Protein AF-A0A3B0R974-F1 (afdb_monomer_lite)

Foldseek 3Di:
DDDDDPDPPPDPPPPPQQPAAKWWFDDDPPDWIWIWHADVPPGWIKIDTLEDHIFIFSAWDDDRQWIWTARPVPRFIWIWGGDNFWIKIWDPDDPVGHIDITIITGDDDDPVVCCVVVVRNHPDD

Radius of gyration: 18.6 Å; chains: 1; bounding box: 67×32×56 Å

Structure (mmCIF, N/CA/C/O backbone):
data_AF-A0A3B0R974-F1
#
_entry.id   AF-A0A3B0R974-F1
#
loop_
_atom_site.group_PDB
_atom_site.id
_atom_site.type_symbol
_atom_site.label_atom_id
_atom_site.label_alt_id
_atom_site.label_comp_id
_atom_site.label_asym_id
_atom_site.label_entity_id
_atom_site.label_seq_id
_atom_site.pdbx_PDB_ins_code
_atom_site.Cartn_x
_atom_site.Cartn_y
_atom_site.Cartn_z
_atom_si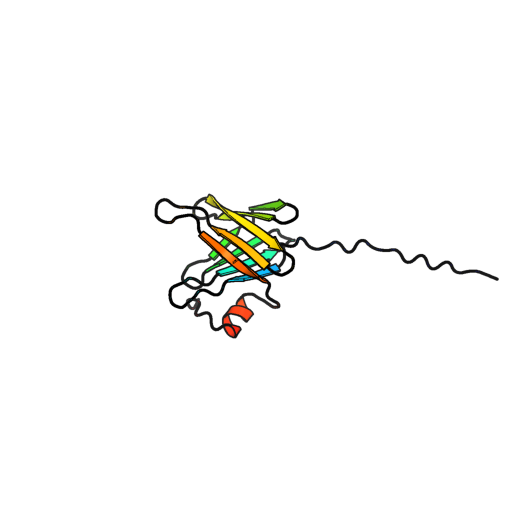te.occupancy
_atom_site.B_iso_or_equiv
_atom_site.auth_seq_id
_atom_site.auth_comp_id
_atom_site.auth_asym_id
_atom_site.auth_atom_id
_atom_site.pdbx_PDB_model_num
ATOM 1 N N . MET A 1 1 ? -48.524 7.570 38.420 1.00 41.00 1 MET A N 1
ATOM 2 C CA . MET A 1 1 ? -48.175 7.780 36.998 1.00 41.00 1 MET A CA 1
ATOM 3 C C . MET A 1 1 ? -46.661 7.872 36.930 1.00 41.00 1 MET A C 1
ATOM 5 O O . MET A 1 1 ? -46.119 8.790 37.524 1.00 41.00 1 MET A O 1
ATOM 9 N N . SER A 1 2 ? -45.984 6.877 36.352 1.00 46.00 2 SER A N 1
ATOM 10 C CA . SER A 1 2 ? -44.515 6.828 36.292 1.00 46.00 2 SER A CA 1
ATOM 11 C C . SER A 1 2 ? -44.089 7.073 34.849 1.00 46.00 2 SER A C 1
ATOM 13 O O . SER A 1 2 ? -44.517 6.342 33.958 1.00 46.00 2 SER A O 1
ATOM 15 N N . ILE A 1 3 ? -43.326 8.139 34.614 1.00 57.84 3 ILE A N 1
ATOM 16 C CA . ILE A 1 3 ? -42.768 8.476 33.303 1.00 57.84 3 ILE A CA 1
ATOM 17 C C . ILE A 1 3 ? -41.418 7.763 33.236 1.00 57.84 3 ILE A C 1
ATOM 19 O O . ILE A 1 3 ? -40.473 8.161 33.915 1.00 57.84 3 ILE A O 1
ATOM 23 N N . LEU A 1 4 ? -41.339 6.674 32.469 1.00 53.62 4 LEU A N 1
ATOM 24 C CA . LEU A 1 4 ? -40.059 6.060 32.127 1.00 53.62 4 LEU A CA 1
ATOM 25 C C . LEU A 1 4 ? -39.347 6.970 31.116 1.00 53.62 4 LEU A C 1
ATOM 27 O O . LEU A 1 4 ? -39.702 7.000 29.938 1.00 53.62 4 LEU A O 1
ATOM 31 N N . SER A 1 5 ? -38.340 7.708 31.578 1.00 57.06 5 SER A N 1
ATOM 32 C CA . SER A 1 5 ? -37.372 8.379 30.712 1.00 57.06 5 SER A CA 1
ATOM 33 C C . SER A 1 5 ? -36.457 7.333 30.072 1.00 57.06 5 SER A C 1
ATOM 35 O O . SER A 1 5 ? -35.576 6.783 30.730 1.00 57.06 5 SER A O 1
ATOM 37 N N . PHE A 1 6 ? -36.660 7.057 28.784 1.00 55.31 6 PHE A N 1
ATOM 38 C CA . PHE A 1 6 ? -35.710 6.304 27.966 1.00 55.31 6 PHE A CA 1
ATOM 39 C C . PHE A 1 6 ? -34.548 7.234 27.581 1.00 55.31 6 PHE A C 1
ATOM 41 O O . PHE A 1 6 ? -34.640 8.016 26.637 1.00 55.31 6 PHE A O 1
ATOM 48 N N . LEU A 1 7 ? -33.454 7.175 28.341 1.00 57.00 7 LEU A N 1
ATOM 49 C CA . LEU A 1 7 ? -32.159 7.716 27.931 1.00 57.00 7 LEU A CA 1
ATOM 50 C C . LEU A 1 7 ? -31.576 6.782 26.862 1.00 57.00 7 LEU A C 1
ATOM 52 O O . LEU A 1 7 ? -31.028 5.729 27.181 1.00 57.00 7 LEU A O 1
ATOM 56 N N . LEU A 1 8 ? -31.708 7.156 25.587 1.00 55.34 8 LEU A N 1
ATOM 57 C CA . LEU A 1 8 ? -30.882 6.594 24.520 1.00 55.34 8 LEU A CA 1
ATOM 58 C C . LEU A 1 8 ? -29.436 7.031 24.772 1.00 55.34 8 LEU A C 1
ATOM 60 O O . LEU A 1 8 ? -29.063 8.172 24.501 1.00 55.34 8 LEU A O 1
ATOM 64 N N . ALA A 1 9 ? -28.628 6.127 25.321 1.00 54.69 9 ALA A N 1
ATOM 65 C CA . ALA A 1 9 ? -27.186 6.286 25.340 1.00 54.69 9 ALA A CA 1
ATOM 66 C C . ALA A 1 9 ? -26.689 6.254 23.887 1.00 54.69 9 ALA A C 1
ATOM 68 O O . ALA A 1 9 ? -26.672 5.197 23.257 1.00 54.69 9 ALA A O 1
ATOM 69 N N . LEU A 1 10 ? -26.317 7.416 23.341 1.00 55.84 10 LEU A N 1
ATOM 70 C CA . LEU A 1 10 ? -25.483 7.477 22.147 1.00 55.84 10 LEU A CA 1
ATOM 71 C C . LEU A 1 10 ? -24.109 6.937 22.542 1.00 55.84 10 LEU A C 1
ATOM 73 O O . LEU A 1 10 ? -23.282 7.669 23.084 1.00 55.84 10 LEU A O 1
ATOM 77 N N . THR A 1 11 ? -23.871 5.649 22.316 1.00 58.00 11 THR A N 1
ATOM 78 C CA . THR A 1 11 ? -22.501 5.150 22.296 1.00 58.00 11 THR A CA 1
ATOM 79 C C . THR A 1 11 ? -21.801 5.825 21.115 1.00 58.00 11 THR A C 1
ATOM 81 O O . THR A 1 11 ? -22.350 5.817 20.007 1.00 58.00 11 THR A O 1
ATOM 84 N N . PRO A 1 12 ? -20.635 6.466 21.312 1.00 55.62 12 PRO A N 1
ATOM 85 C CA . PRO A 1 12 ? -19.854 6.942 20.185 1.00 55.62 12 PRO A CA 1
ATOM 86 C C . PRO A 1 12 ? -19.550 5.724 19.316 1.00 55.62 12 PRO A C 1
ATOM 88 O O . PRO A 1 12 ? -18.962 4.749 19.782 1.00 55.62 12 PRO A O 1
ATOM 91 N N . ILE A 1 13 ? -20.024 5.746 18.071 1.00 59.22 13 ILE A N 1
ATOM 92 C CA . ILE A 1 13 ? -19.580 4.787 17.066 1.00 59.22 13 ILE A CA 1
ATOM 93 C C . ILE A 1 13 ? -18.103 5.104 16.889 1.00 59.22 13 ILE A C 1
ATOM 95 O O . ILE A 1 13 ? -17.761 6.150 16.339 1.00 59.22 13 ILE A O 1
ATOM 99 N N . GLU A 1 14 ? -17.241 4.254 17.437 1.00 61.22 14 GLU A N 1
ATOM 100 C CA . GLU A 1 14 ? -15.805 4.352 17.241 1.00 61.22 14 GLU A CA 1
ATOM 101 C C . GLU A 1 14 ? -15.565 4.170 15.743 1.00 61.22 14 GLU A C 1
ATOM 103 O O . GLU A 1 14 ? -15.695 3.079 15.182 1.00 61.22 14 GLU A O 1
ATOM 108 N N . GLN A 1 15 ? -15.387 5.293 15.048 1.00 71.12 15 GLN A N 1
ATOM 109 C CA . GLN A 1 15 ? -15.224 5.278 13.610 1.00 71.12 15 GLN A CA 1
ATOM 110 C C . GLN A 1 15 ? -13.856 4.669 13.335 1.00 71.12 15 GLN A C 1
ATOM 112 O O . GLN A 1 15 ? -12.832 5.303 13.587 1.00 71.12 15 GLN A O 1
ATOM 117 N N . ALA A 1 16 ? -13.856 3.432 12.836 1.00 82.50 16 ALA A N 1
ATOM 118 C CA . ALA A 1 16 ? -12.639 2.757 12.419 1.00 82.50 16 ALA A CA 1
ATOM 119 C C . ALA A 1 16 ? -11.813 3.692 11.525 1.00 82.50 16 ALA A C 1
ATOM 121 O O . ALA A 1 16 ? -12.350 4.349 10.625 1.00 82.50 16 ALA A O 1
ATOM 122 N N . HIS A 1 17 ? -10.510 3.750 11.797 1.00 91.50 17 HIS A N 1
ATOM 123 C CA . HIS A 1 17 ? -9.567 4.579 11.063 1.00 91.50 17 HIS A CA 1
ATOM 124 C C . HIS A 1 17 ? -9.744 4.387 9.544 1.00 91.50 17 HIS A C 1
ATOM 126 O O . HIS A 1 17 ? -9.852 3.244 9.088 1.00 91.50 17 HIS A O 1
ATOM 132 N N . PRO A 1 18 ? -9.751 5.452 8.718 1.00 93.56 18 PRO A N 1
ATOM 133 C CA . PRO A 1 18 ? -10.067 5.352 7.288 1.00 93.56 18 PRO A CA 1
ATOM 134 C C . PRO A 1 18 ? -9.076 4.494 6.497 1.00 93.56 18 PRO A C 1
ATOM 136 O O . PRO A 1 18 ? -9.396 4.071 5.389 1.00 93.56 18 PRO A O 1
ATOM 139 N N . CYS A 1 19 ? -7.894 4.227 7.050 1.00 94.44 19 CYS A N 1
ATOM 140 C CA . CYS A 1 19 ? -6.927 3.289 6.484 1.00 94.44 19 CYS A CA 1
ATOM 141 C C . CYS A 1 19 ? -7.209 1.819 6.814 1.00 94.44 19 CYS A C 1
ATOM 143 O O . CYS A 1 19 ? -6.705 0.960 6.110 1.00 94.44 19 CYS A O 1
ATOM 145 N N . ILE A 1 20 ? -8.018 1.485 7.824 1.00 93.94 20 ILE A N 1
ATOM 146 C CA . ILE A 1 20 ? -8.321 0.083 8.145 1.00 93.94 20 ILE A CA 1
ATOM 147 C C . ILE A 1 20 ? -9.186 -0.500 7.033 1.00 93.94 20 ILE A C 1
ATOM 149 O O . ILE A 1 20 ? -10.268 0.019 6.744 1.00 93.94 20 ILE A O 1
ATOM 153 N N . GLY A 1 21 ? -8.725 -1.576 6.398 1.00 92.12 21 GLY A N 1
ATOM 154 C CA . GLY A 1 21 ? -9.430 -2.231 5.300 1.00 92.12 21 GLY A CA 1
ATOM 155 C C . GLY A 1 21 ? -8.515 -2.900 4.285 1.00 92.12 21 GLY A C 1
ATOM 156 O O . GLY A 1 21 ? -7.312 -3.026 4.496 1.00 92.12 21 GLY A O 1
ATOM 157 N N . ASP A 1 22 ? -9.124 -3.344 3.189 1.00 92.31 22 ASP A N 1
ATOM 158 C CA . ASP A 1 22 ? -8.432 -3.903 2.029 1.00 92.31 22 ASP A CA 1
ATOM 159 C C . ASP A 1 22 ? -8.600 -2.934 0.842 1.00 92.31 22 ASP A C 1
ATOM 161 O O . ASP A 1 22 ? -9.711 -2.464 0.560 1.00 92.31 22 ASP A O 1
ATOM 165 N N . PHE A 1 23 ? -7.504 -2.634 0.146 1.00 93.31 23 PHE A N 1
ATOM 166 C CA . PHE A 1 23 ? -7.445 -1.731 -1.003 1.00 93.31 23 PHE A CA 1
ATOM 167 C C . PHE A 1 23 ? -6.700 -2.363 -2.168 1.00 93.31 23 PHE A C 1
ATOM 169 O O . PHE A 1 23 ? -5.834 -3.215 -1.992 1.00 93.31 23 PHE A O 1
ATOM 176 N N . VAL A 1 24 ? -7.069 -1.953 -3.376 1.00 92.12 24 VAL A N 1
ATOM 177 C CA . VAL A 1 24 ? -6.689 -2.637 -4.609 1.00 92.12 24 VAL A CA 1
ATOM 178 C C . VAL A 1 24 ? -6.406 -1.601 -5.693 1.00 92.12 24 VAL A C 1
ATOM 180 O O . VAL A 1 24 ? -7.256 -0.759 -5.988 1.00 92.12 24 VAL A O 1
ATOM 183 N N . TYR A 1 25 ? -5.232 -1.679 -6.310 1.00 91.19 25 TYR A N 1
ATOM 184 C CA . TYR A 1 25 ? -4.895 -1.025 -7.572 1.00 91.19 25 TYR A CA 1
ATOM 185 C C . TYR A 1 25 ? -4.766 -2.090 -8.657 1.00 91.19 25 TYR A C 1
ATOM 187 O O . TYR A 1 25 ? -3.975 -3.018 -8.515 1.00 91.19 25 TYR A O 1
ATOM 195 N N . ARG A 1 26 ? -5.539 -1.964 -9.739 1.00 85.94 26 ARG A N 1
ATOM 196 C CA . ARG A 1 26 ? -5.439 -2.853 -10.900 1.00 85.94 26 ARG A CA 1
ATOM 197 C C . ARG A 1 26 ? -4.571 -2.178 -11.955 1.00 85.94 26 ARG A C 1
ATOM 199 O O . ARG A 1 26 ? -5.026 -1.220 -12.575 1.00 85.94 26 ARG A O 1
ATOM 206 N N . GLY A 1 27 ? -3.367 -2.703 -12.143 1.00 83.06 27 GLY A N 1
ATOM 207 C CA . GLY A 1 27 ? -2.462 -2.266 -13.198 1.00 83.06 27 GLY A CA 1
ATOM 208 C C . GLY A 1 27 ? -3.001 -2.596 -14.590 1.00 83.06 27 GLY A C 1
ATOM 209 O O . GLY A 1 27 ? -3.815 -3.512 -14.770 1.00 83.06 27 GLY A O 1
ATOM 210 N N . GLY A 1 28 ? -2.558 -1.821 -15.579 1.00 80.56 28 GLY A N 1
ATOM 211 C CA . GLY A 1 28 ? -2.721 -2.147 -16.993 1.00 80.56 28 GLY A CA 1
ATOM 212 C C . GLY A 1 28 ? -1.929 -3.392 -17.422 1.00 80.56 28 GLY A C 1
ATOM 213 O O . GLY A 1 28 ? -1.372 -4.119 -16.609 1.00 80.56 28 GLY A O 1
ATOM 214 N N . LYS A 1 29 ? -1.864 -3.641 -18.736 1.00 77.12 29 LYS A N 1
ATOM 215 C CA . LYS A 1 29 ? -1.184 -4.820 -19.310 1.00 77.12 29 LYS A CA 1
ATOM 216 C C . LYS A 1 29 ? 0.299 -4.924 -18.918 1.00 77.12 29 LYS A C 1
ATOM 218 O O . LYS A 1 29 ? 0.798 -6.033 -18.770 1.00 77.12 29 LYS A O 1
ATOM 223 N N . ASP A 1 30 ? 0.957 -3.781 -18.757 1.00 79.81 30 ASP A N 1
ATOM 224 C CA . ASP A 1 30 ? 2.396 -3.670 -18.508 1.00 79.81 30 ASP A CA 1
ATOM 225 C C . ASP A 1 30 ? 2.691 -3.052 -17.124 1.00 79.81 30 ASP A C 1
ATOM 227 O O . ASP A 1 30 ? 3.781 -2.539 -16.883 1.00 79.81 30 ASP A O 1
ATOM 231 N N . GLU A 1 31 ? 1.710 -3.064 -16.215 1.00 81.81 31 GLU A N 1
ATOM 232 C CA . GLU A 1 31 ? 1.840 -2.503 -14.870 1.00 81.81 31 GLU A CA 1
ATOM 233 C C . GLU A 1 31 ? 1.529 -3.543 -13.796 1.00 81.81 31 GLU A C 1
ATOM 235 O O . GLU A 1 31 ? 0.642 -4.386 -13.943 1.00 81.81 31 GLU A O 1
ATOM 240 N N . VAL A 1 32 ? 2.211 -3.414 -12.662 1.00 83.44 32 VAL A N 1
ATOM 241 C CA . VAL A 1 32 ? 1.938 -4.214 -11.471 1.00 83.44 32 VAL A CA 1
ATOM 242 C C . VAL A 1 32 ? 0.575 -3.865 -10.873 1.00 83.44 32 VAL A C 1
ATOM 244 O O . VAL A 1 32 ? 0.218 -2.696 -10.709 1.00 83.44 32 VAL A O 1
ATOM 247 N N . SER A 1 33 ? -0.187 -4.891 -10.508 1.00 87.00 33 SER A N 1
ATOM 248 C CA . SER A 1 33 ? -1.360 -4.738 -9.652 1.00 87.00 33 SER A CA 1
ATOM 249 C C . SER A 1 33 ? -0.962 -4.858 -8.183 1.00 87.00 33 SER A C 1
ATOM 251 O O . SER A 1 33 ? -0.095 -5.658 -7.835 1.00 87.00 33 SER A O 1
ATOM 253 N N . ILE A 1 34 ? -1.584 -4.051 -7.322 1.00 89.69 34 ILE A N 1
ATOM 254 C CA . ILE A 1 34 ? -1.178 -3.902 -5.922 1.00 89.69 34 ILE A CA 1
ATOM 255 C C . ILE A 1 34 ? -2.361 -4.095 -4.984 1.00 89.69 34 ILE A C 1
ATOM 257 O O . ILE A 1 34 ? -3.378 -3.407 -5.093 1.00 89.69 34 ILE A O 1
ATOM 261 N N . GLY A 1 35 ? -2.200 -4.993 -4.019 1.00 91.50 35 GLY A N 1
ATOM 262 C CA . GLY A 1 35 ? -3.106 -5.185 -2.897 1.00 91.50 35 GLY A CA 1
ATOM 263 C C . GLY A 1 35 ? -2.537 -4.594 -1.611 1.00 91.50 35 GLY A C 1
ATOM 264 O O . GLY A 1 35 ? -1.368 -4.797 -1.321 1.00 91.50 35 GLY A O 1
ATOM 265 N N . LEU A 1 36 ? -3.349 -3.893 -0.825 1.00 93.19 36 LEU A N 1
ATOM 266 C CA . LEU A 1 36 ? -2.964 -3.347 0.477 1.00 93.19 36 LEU A CA 1
ATOM 267 C C . LEU A 1 36 ? -3.982 -3.772 1.534 1.00 93.19 36 LEU A C 1
ATOM 269 O O . LEU A 1 36 ? -5.162 -3.436 1.425 1.00 93.19 36 LEU A O 1
ATOM 273 N N . ARG A 1 37 ? -3.527 -4.496 2.554 1.00 92.81 37 ARG A N 1
ATOM 274 C CA . ARG A 1 37 ? -4.299 -4.895 3.733 1.00 92.81 37 ARG A CA 1
ATOM 275 C C . ARG A 1 37 ? -3.807 -4.131 4.940 1.00 92.81 37 ARG A C 1
ATOM 277 O O . ARG A 1 37 ? -2.622 -4.168 5.240 1.00 92.81 37 ARG A O 1
ATOM 284 N N . ILE A 1 38 ? -4.724 -3.515 5.669 1.00 93.56 38 ILE A N 1
ATOM 285 C CA . ILE A 1 38 ? -4.422 -2.812 6.912 1.00 93.56 38 ILE A CA 1
ATOM 286 C C . ILE A 1 38 ? -5.410 -3.277 7.983 1.00 93.56 38 ILE A C 1
ATOM 288 O O . ILE A 1 38 ? -6.629 -3.293 7.753 1.00 93.56 38 ILE A O 1
ATOM 292 N N . ARG A 1 39 ? -4.892 -3.687 9.140 1.00 92.56 39 ARG A N 1
ATOM 293 C CA . ARG A 1 39 ? -5.665 -4.160 10.297 1.00 92.56 39 ARG A CA 1
ATOM 294 C C . ARG A 1 39 ? -5.152 -3.513 11.579 1.00 92.56 39 ARG A C 1
ATOM 296 O O . ARG A 1 39 ? -3.999 -3.106 11.647 1.00 92.56 39 ARG A O 1
ATOM 303 N N . THR A 1 40 ? -6.035 -3.450 12.565 1.00 88.38 40 THR A N 1
ATOM 304 C CA . THR A 1 40 ? -5.717 -3.185 13.969 1.00 88.38 40 THR A CA 1
ATOM 305 C C . THR A 1 40 ? -5.954 -4.476 14.748 1.00 88.38 40 THR A C 1
ATOM 307 O O . THR A 1 40 ? -6.839 -5.247 14.376 1.00 88.38 40 THR A O 1
ATOM 310 N N . GLU A 1 41 ? -5.184 -4.706 15.813 1.00 87.50 41 GLU A N 1
ATOM 311 C CA . GLU A 1 41 ? -5.253 -5.909 16.672 1.00 87.50 41 GLU A CA 1
ATOM 312 C C . GLU A 1 41 ? -4.800 -7.249 16.018 1.00 87.50 41 GLU A C 1
ATOM 314 O O . GLU A 1 41 ? -5.603 -8.168 15.843 1.00 87.50 41 GLU A O 1
ATOM 319 N N . PRO A 1 42 ? -3.498 -7.437 15.712 1.00 84.94 42 PRO A N 1
ATOM 320 C CA . PRO A 1 42 ? -2.412 -6.475 15.869 1.00 84.94 42 PRO A CA 1
ATOM 321 C C . PRO A 1 42 ? -2.361 -5.483 14.705 1.00 84.94 42 PRO A C 1
ATOM 323 O O . PRO A 1 42 ? -2.907 -5.728 13.628 1.00 84.94 42 PRO A O 1
ATOM 326 N N . ASP A 1 43 ? -1.672 -4.369 14.929 1.00 90.31 43 ASP A N 1
ATOM 327 C CA . ASP A 1 43 ? -1.379 -3.404 13.876 1.00 90.31 43 ASP A CA 1
ATOM 328 C C . ASP A 1 43 ? -0.470 -4.060 12.832 1.00 90.31 43 ASP A C 1
ATOM 330 O O . ASP A 1 43 ? 0.697 -4.358 13.099 1.00 90.31 43 ASP A O 1
ATOM 334 N N . VAL A 1 44 ? -1.031 -4.327 11.651 1.00 93.06 44 VAL A N 1
ATOM 335 C CA . VAL A 1 44 ? -0.317 -4.951 10.531 1.00 93.06 44 VAL A CA 1
ATOM 336 C C . VAL A 1 44 ? -0.732 -4.338 9.194 1.00 93.06 44 VAL A C 1
ATOM 338 O O . VAL A 1 44 ? -1.915 -4.092 8.931 1.00 93.06 44 VAL A O 1
ATOM 341 N N . ALA A 1 45 ? 0.277 -4.076 8.362 1.00 92.88 45 ALA A N 1
ATOM 342 C CA . ALA A 1 45 ? 0.149 -3.621 6.991 1.00 92.88 45 ALA A CA 1
ATOM 343 C C . ALA A 1 45 ? 0.797 -4.656 6.071 1.00 92.88 45 ALA A C 1
ATOM 345 O O . ALA A 1 45 ? 1.984 -4.956 6.202 1.00 92.88 45 ALA A O 1
ATOM 346 N N . GLU A 1 46 ? 0.015 -5.202 5.145 1.00 91.06 46 GLU A N 1
ATOM 347 C CA . GLU A 1 46 ? 0.488 -6.144 4.134 1.00 91.06 46 GLU A CA 1
ATOM 348 C C . GLU A 1 46 ? 0.297 -5.528 2.750 1.00 91.06 46 GLU A C 1
ATOM 350 O O . GLU A 1 46 ? -0.813 -5.153 2.366 1.00 91.06 46 GLU A O 1
ATOM 355 N N . LEU A 1 47 ? 1.380 -5.446 1.991 1.00 90.06 47 LEU A N 1
ATOM 356 C CA . LEU A 1 47 ? 1.407 -4.989 0.615 1.00 90.06 47 LEU A CA 1
ATOM 357 C C . LEU A 1 47 ? 1.742 -6.174 -0.294 1.00 90.06 47 LEU A C 1
ATOM 359 O O . LEU A 1 47 ? 2.770 -6.826 -0.123 1.00 90.06 47 LEU A O 1
ATOM 363 N N . LEU A 1 48 ? 0.871 -6.454 -1.257 1.00 87.94 48 LEU A N 1
ATOM 364 C CA . LEU A 1 48 ? 0.991 -7.562 -2.197 1.00 87.94 48 LEU A CA 1
ATOM 365 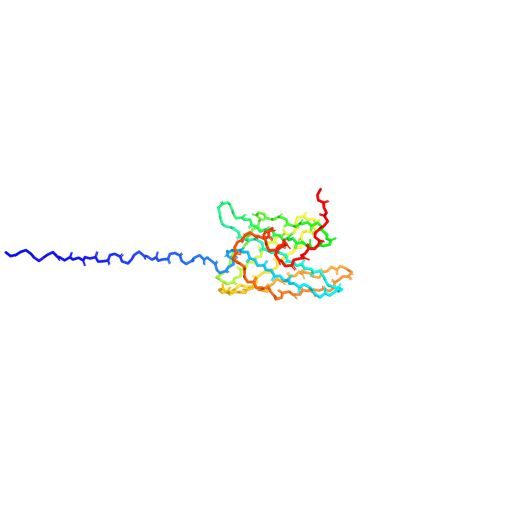C C . LEU A 1 48 ? 1.169 -7.018 -3.611 1.00 87.94 48 LEU A C 1
ATOM 367 O O . LEU A 1 48 ? 0.395 -6.164 -4.042 1.00 87.94 48 LEU A O 1
ATOM 371 N N . PHE A 1 49 ? 2.143 -7.550 -4.338 1.00 84.38 49 PHE A N 1
ATOM 372 C CA . PHE A 1 49 ? 2.388 -7.232 -5.741 1.00 84.38 49 PHE A CA 1
ATOM 373 C C . PHE A 1 49 ? 1.989 -8.422 -6.618 1.00 84.38 49 PHE A C 1
ATOM 375 O O . PHE A 1 49 ? 2.164 -9.571 -6.219 1.00 84.38 49 PHE A O 1
ATOM 382 N N . SER A 1 50 ? 1.441 -8.168 -7.809 1.00 77.12 50 SER A N 1
ATOM 383 C CA . SER A 1 50 ? 0.986 -9.244 -8.703 1.00 77.12 50 SER 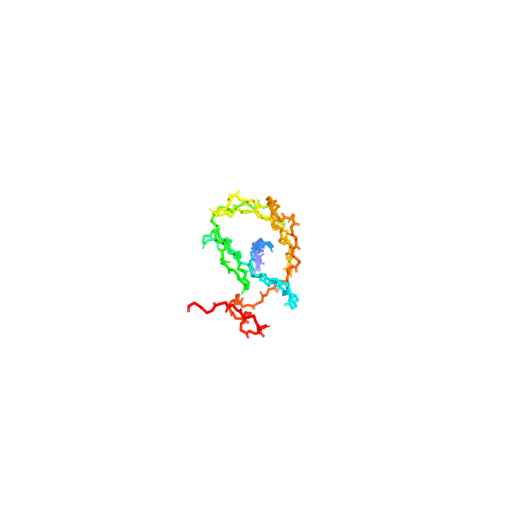A CA 1
ATOM 384 C C . SER A 1 50 ? 2.110 -10.093 -9.301 1.00 77.12 50 SER A C 1
ATOM 386 O O . SER A 1 50 ? 1.887 -11.228 -9.702 1.00 77.12 50 SER A O 1
ATOM 388 N N . ASP A 1 51 ? 3.299 -9.521 -9.414 1.00 69.69 51 ASP A N 1
ATOM 389 C CA . ASP A 1 51 ? 4.453 -10.021 -10.164 1.00 69.69 51 ASP A CA 1
ATOM 390 C C . ASP A 1 51 ? 5.697 -10.248 -9.287 1.00 69.69 51 ASP A C 1
ATOM 392 O O . ASP A 1 51 ? 6.676 -10.829 -9.757 1.00 69.69 51 ASP A O 1
ATOM 396 N N . PHE A 1 52 ? 5.657 -9.854 -8.009 1.00 71.25 52 PHE A N 1
ATOM 397 C CA . PHE A 1 52 ? 6.777 -9.961 -7.068 1.00 71.25 52 PHE A CA 1
ATOM 398 C C . PHE A 1 52 ? 6.322 -10.463 -5.686 1.00 71.25 52 PHE A C 1
ATOM 400 O O . PHE A 1 52 ? 5.173 -10.856 -5.494 1.00 71.25 52 PHE A O 1
ATOM 407 N N . GLY A 1 53 ? 7.251 -10.482 -4.722 1.00 76.56 53 GLY A N 1
ATOM 408 C CA . GLY A 1 53 ? 6.974 -10.832 -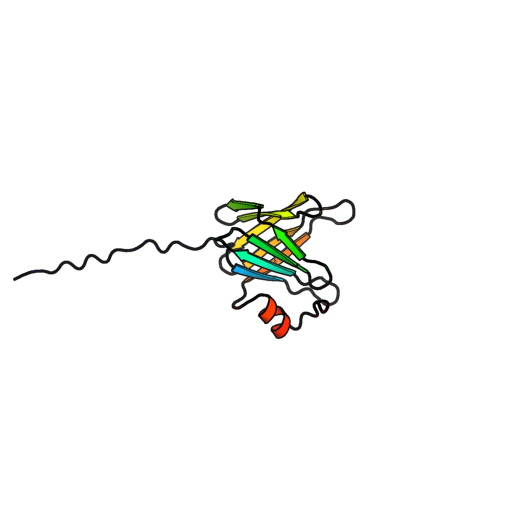3.326 1.00 76.56 53 GLY A CA 1
ATOM 409 C C . GLY A 1 53 ? 6.043 -9.840 -2.619 1.00 76.56 53 GLY A C 1
ATOM 410 O O . GLY A 1 53 ? 5.514 -8.912 -3.222 1.00 76.56 53 GLY A O 1
ATOM 411 N N . ASN A 1 54 ? 5.838 -10.033 -1.321 1.00 83.69 54 ASN A N 1
ATOM 412 C CA . ASN A 1 54 ? 4.999 -9.189 -0.475 1.00 83.69 54 ASN A CA 1
ATOM 413 C C . ASN A 1 54 ? 5.824 -8.458 0.596 1.00 83.69 54 ASN A C 1
ATOM 415 O O . ASN A 1 54 ? 6.869 -8.935 1.032 1.00 83.69 54 ASN A O 1
ATOM 419 N N . VAL A 1 55 ? 5.314 -7.317 1.058 1.00 87.69 55 VAL A N 1
ATOM 420 C CA . VAL A 1 55 ? 5.850 -6.582 2.212 1.00 87.69 55 VAL A CA 1
ATOM 421 C C . VAL A 1 55 ? 4.865 -6.730 3.358 1.00 87.69 55 VAL A C 1
ATOM 423 O O . VAL A 1 55 ? 3.679 -6.463 3.194 1.00 87.69 55 VAL A O 1
ATOM 426 N N . ILE A 1 56 ? 5.348 -7.155 4.522 1.00 90.38 56 ILE A N 1
ATOM 427 C CA . ILE A 1 56 ? 4.551 -7.237 5.748 1.00 90.38 56 ILE A CA 1
ATOM 428 C C . ILE A 1 56 ? 5.269 -6.424 6.815 1.00 90.38 56 ILE A C 1
ATOM 430 O O . ILE A 1 56 ? 6.447 -6.668 7.092 1.00 90.38 56 ILE A O 1
ATOM 434 N N . SER A 1 57 ? 4.561 -5.473 7.416 1.00 91.88 57 SER A N 1
ATOM 435 C CA . SER A 1 57 ? 5.101 -4.618 8.465 1.00 91.88 57 SER A CA 1
ATOM 436 C C . SER A 1 57 ? 4.160 -4.532 9.658 1.00 91.88 57 SER A C 1
ATOM 438 O O . SER A 1 57 ? 2.962 -4.294 9.510 1.00 91.88 57 SER A O 1
ATOM 440 N N . ASN A 1 58 ? 4.744 -4.687 10.846 1.00 90.88 58 ASN A N 1
ATOM 441 C CA . ASN A 1 58 ? 4.075 -4.494 12.136 1.00 90.88 58 ASN A CA 1
ATOM 442 C C . ASN A 1 58 ? 4.469 -3.150 12.778 1.00 90.88 58 ASN A C 1
ATOM 444 O O . ASN A 1 58 ? 4.080 -2.855 13.904 1.00 90.88 58 ASN A O 1
ATOM 448 N N . SER A 1 59 ? 5.304 -2.356 12.097 1.00 91.12 59 SER A N 1
ATOM 449 C CA . SER A 1 59 ? 5.704 -1.020 12.532 1.00 91.12 59 SER A CA 1
ATOM 450 C C . SER A 1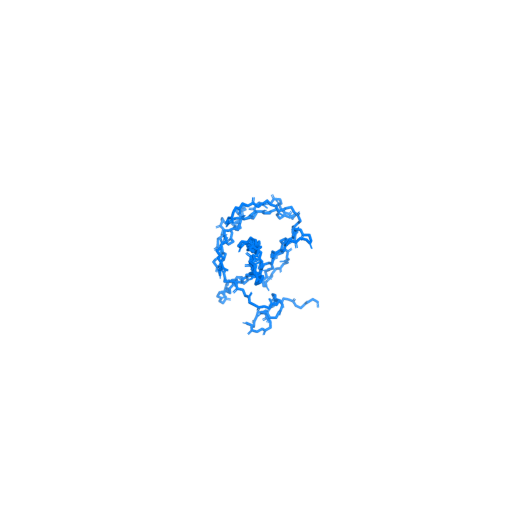 59 ? 4.874 -0.009 11.756 1.00 91.12 59 SER A C 1
ATOM 452 O O . SER A 1 59 ? 5.245 0.401 10.657 1.00 91.12 59 SER A O 1
ATOM 454 N N . ILE A 1 60 ? 3.708 0.319 12.311 1.00 93.88 60 ILE A N 1
ATOM 455 C CA . ILE A 1 60 ? 2.755 1.244 11.702 1.00 93.88 60 ILE A CA 1
ATOM 456 C C . ILE A 1 60 ? 2.683 2.509 12.536 1.00 93.88 60 ILE A C 1
ATOM 458 O O . ILE A 1 60 ? 2.482 2.466 13.749 1.00 93.88 60 ILE A O 1
ATOM 462 N N . GLU A 1 61 ? 2.802 3.642 11.861 1.00 95.50 61 GLU A N 1
ATOM 463 C CA . GLU A 1 61 ? 2.541 4.950 12.439 1.00 95.50 61 GLU A CA 1
ATOM 464 C C . GLU A 1 61 ? 1.239 5.504 11.864 1.00 95.50 61 GLU A C 1
ATOM 466 O O . GLU A 1 61 ? 1.063 5.585 10.644 1.00 95.50 61 GLU A O 1
ATOM 471 N N . TRP A 1 62 ? 0.325 5.887 12.754 1.00 94.56 62 TRP A N 1
ATOM 472 C CA . TRP A 1 62 ? -1.020 6.338 12.410 1.00 94.56 62 TRP A CA 1
ATOM 473 C C . TRP A 1 62 ? -1.165 7.860 12.506 1.00 94.56 62 TRP A C 1
ATOM 475 O O . TRP A 1 62 ? -0.569 8.529 13.350 1.00 94.56 62 TRP A O 1
ATOM 485 N N . SER A 1 63 ? -2.010 8.420 11.649 1.00 94.75 63 SER A N 1
ATOM 486 C CA . SER A 1 63 ? -2.475 9.811 11.644 1.00 94.75 63 SER A CA 1
ATOM 487 C C . SER A 1 63 ? -3.906 9.832 11.117 1.00 94.75 63 SER A C 1
ATOM 489 O O . SER A 1 63 ? -4.230 8.994 10.305 1.00 94.75 63 SER A O 1
ATOM 491 N N . ILE A 1 64 ? -4.744 10.802 11.493 1.00 92.25 64 ILE A N 1
ATOM 492 C CA . ILE A 1 64 ? -6.209 10.821 11.233 1.00 92.25 64 ILE A CA 1
ATOM 493 C C . ILE A 1 64 ? -6.661 10.216 9.884 1.00 92.25 64 ILE A C 1
ATOM 495 O O . ILE A 1 64 ? -7.633 9.465 9.834 1.00 92.25 64 ILE A O 1
ATOM 499 N N . ASP A 1 65 ? -5.987 10.572 8.792 1.00 94.00 65 ASP A N 1
ATOM 500 C CA . ASP A 1 65 ? -6.288 10.167 7.419 1.00 94.00 65 ASP A CA 1
ATOM 501 C C . ASP A 1 65 ? -5.116 9.468 6.717 1.00 94.00 65 ASP A C 1
ATOM 503 O O . ASP A 1 65 ? -5.141 9.273 5.502 1.00 94.00 65 ASP A O 1
ATOM 507 N N . ARG A 1 66 ? -4.064 9.112 7.455 1.00 96.50 66 ARG A N 1
ATOM 508 C CA . ARG A 1 66 ? -2.794 8.646 6.900 1.00 96.50 66 ARG A CA 1
ATOM 509 C C . ARG A 1 66 ? -2.185 7.544 7.748 1.00 96.50 66 ARG A C 1
ATOM 511 O O . ARG A 1 66 ? -2.368 7.490 8.958 1.00 96.50 66 ARG A O 1
ATOM 518 N N . MET A 1 67 ? -1.402 6.691 7.115 1.00 96.25 67 MET A N 1
ATOM 519 C CA . MET A 1 67 ? -0.488 5.813 7.829 1.00 96.25 67 MET A CA 1
ATOM 520 C C . MET A 1 67 ? 0.829 5.687 7.081 1.00 96.25 67 MET A C 1
ATOM 522 O O . MET A 1 67 ? 0.897 5.922 5.873 1.00 96.25 67 MET A O 1
ATOM 526 N N . GLN A 1 68 ? 1.869 5.283 7.792 1.00 96.75 68 GLN A N 1
ATOM 527 C CA . GLN A 1 68 ? 3.127 4.882 7.183 1.00 96.75 68 GLN A CA 1
ATOM 528 C C . GLN A 1 68 ? 3.673 3.635 7.861 1.00 96.75 68 GLN A C 1
ATOM 530 O O . GLN A 1 68 ? 3.379 3.373 9.026 1.00 96.75 68 GLN A O 1
ATOM 535 N N . PHE A 1 69 ? 4.439 2.857 7.110 1.00 95.19 69 PHE A N 1
ATOM 536 C CA . PHE A 1 69 ? 5.118 1.673 7.614 1.00 95.19 69 PHE A CA 1
ATOM 537 C C . PHE A 1 69 ? 6.459 1.491 6.916 1.00 95.19 69 PHE A C 1
ATOM 539 O O . PHE A 1 69 ? 6.698 2.043 5.840 1.00 95.19 69 PHE A O 1
ATOM 546 N N . ILE A 1 70 ? 7.343 0.728 7.547 1.00 91.81 70 ILE A N 1
ATOM 547 C CA . ILE A 1 70 ? 8.679 0.449 7.021 1.00 91.81 70 ILE A CA 1
ATOM 548 C C . ILE A 1 70 ? 8.648 -0.886 6.278 1.00 91.81 70 ILE A C 1
ATOM 550 O O . ILE A 1 70 ? 8.168 -1.883 6.830 1.00 91.81 70 ILE A O 1
ATOM 554 N N . ASP A 1 71 ? 9.152 -0.905 5.043 1.00 88.38 71 ASP A N 1
ATOM 555 C CA . ASP A 1 71 ? 9.476 -2.149 4.349 1.00 88.38 71 ASP A CA 1
ATOM 556 C C . ASP A 1 71 ? 10.719 -2.768 4.997 1.00 88.38 71 ASP A C 1
ATOM 558 O O . ASP A 1 71 ? 11.792 -2.172 5.041 1.00 88.38 71 ASP A O 1
ATOM 562 N N . ASN A 1 72 ? 10.575 -3.977 5.534 1.00 83.81 72 ASN A N 1
ATOM 563 C CA . ASN A 1 72 ? 11.647 -4.655 6.256 1.00 83.81 72 ASN A CA 1
ATOM 564 C C . ASN A 1 72 ? 12.790 -5.142 5.348 1.00 83.81 72 ASN A C 1
ATOM 566 O O . ASN A 1 72 ? 13.825 -5.558 5.867 1.00 83.81 72 ASN A O 1
ATOM 570 N N . HIS A 1 73 ? 12.622 -5.124 4.022 1.00 81.06 73 HIS A N 1
ATOM 571 C CA . HIS A 1 73 ? 13.663 -5.553 3.086 1.00 81.06 73 HIS A CA 1
ATOM 572 C C . HIS A 1 73 ? 14.696 -4.457 2.824 1.00 81.06 73 HIS A C 1
ATOM 574 O O . HIS A 1 73 ? 15.893 -4.742 2.800 1.00 81.06 73 HIS A O 1
ATOM 580 N N . ASP A 1 74 ? 14.241 -3.219 2.625 1.00 85.12 74 ASP A N 1
ATOM 581 C CA . ASP A 1 74 ? 15.088 -2.087 2.234 1.00 85.12 74 ASP A CA 1
ATOM 582 C C . ASP A 1 74 ? 15.025 -0.898 3.210 1.00 85.12 74 ASP A C 1
ATOM 584 O O . ASP A 1 74 ? 15.687 0.118 2.995 1.00 85.12 74 ASP A O 1
ATOM 588 N N . PHE A 1 75 ? 14.273 -1.039 4.307 1.00 88.00 75 PHE A N 1
ATOM 589 C CA . PHE A 1 75 ? 14.041 -0.024 5.340 1.00 88.00 75 PHE A CA 1
ATOM 590 C C . PHE A 1 75 ? 13.400 1.263 4.820 1.00 88.00 75 PHE A C 1
ATOM 592 O O . PHE A 1 75 ? 13.453 2.309 5.476 1.00 88.00 75 PHE A O 1
ATOM 599 N N . SER A 1 76 ? 12.777 1.201 3.649 1.00 90.31 76 SER A N 1
ATOM 600 C CA . SER A 1 76 ? 12.146 2.351 3.035 1.00 90.31 76 SER A CA 1
ATOM 601 C C . SER A 1 76 ? 10.771 2.625 3.657 1.00 90.31 76 SER A C 1
ATOM 603 O O . SER A 1 76 ? 10.062 1.727 4.119 1.00 90.31 76 SER A O 1
ATOM 605 N N . THR A 1 77 ? 10.394 3.904 3.736 1.00 94.81 77 THR A N 1
ATOM 606 C CA . THR A 1 77 ? 9.109 4.317 4.316 1.00 94.81 77 THR A CA 1
ATOM 607 C C . THR A 1 77 ? 8.024 4.327 3.250 1.00 94.81 77 THR A C 1
ATOM 609 O O . THR A 1 77 ? 8.022 5.181 2.361 1.00 94.81 77 THR A O 1
ATOM 612 N N . VAL A 1 78 ? 7.057 3.428 3.389 1.00 95.62 78 VAL A N 1
ATOM 613 C CA . VAL A 1 78 ? 5.842 3.392 2.578 1.00 95.62 78 VAL A CA 1
ATOM 614 C C . VAL A 1 78 ? 4.783 4.280 3.220 1.00 95.62 78 VAL A C 1
ATOM 616 O O . VAL A 1 78 ? 4.530 4.189 4.422 1.00 95.62 78 VAL A O 1
ATOM 619 N N . LYS A 1 79 ? 4.147 5.141 2.421 1.00 97.56 79 LYS A N 1
ATOM 620 C CA . LYS A 1 79 ? 3.124 6.089 2.891 1.00 97.56 79 LYS A CA 1
ATOM 621 C C . LYS A 1 79 ? 1.767 5.758 2.289 1.00 97.56 79 LYS A C 1
ATOM 623 O O . LYS A 1 79 ? 1.679 5.404 1.116 1.00 97.56 79 LYS A O 1
ATOM 628 N N . VAL A 1 80 ? 0.711 5.917 3.077 1.00 97.62 80 VAL A N 1
ATOM 629 C CA . VAL A 1 80 ? -0.669 5.687 2.648 1.00 97.62 80 VAL A CA 1
ATOM 630 C C . VAL A 1 80 ? -1.545 6.852 3.092 1.00 97.62 80 VAL A C 1
ATOM 632 O O . VAL A 1 80 ? -1.627 7.153 4.281 1.00 97.62 80 VAL A O 1
ATOM 635 N N . GLU A 1 81 ? -2.234 7.486 2.148 1.00 97.94 81 GLU A N 1
ATOM 636 C CA . GLU A 1 81 ? -3.291 8.465 2.422 1.00 97.94 81 GLU A CA 1
ATOM 637 C C . GLU A 1 81 ? -4.653 7.826 2.172 1.00 97.94 81 GLU A C 1
ATOM 639 O O . GLU A 1 81 ? -4.892 7.271 1.103 1.00 97.94 81 GLU A O 1
ATOM 644 N N . CYS A 1 82 ? -5.567 7.896 3.132 1.00 96.31 82 CYS A N 1
ATOM 645 C CA . CYS A 1 82 ? -6.796 7.117 3.122 1.00 96.31 82 CYS A CA 1
ATOM 646 C C . CYS A 1 82 ? -8.032 8.004 3.201 1.00 96.31 82 CYS A C 1
ATOM 648 O O . CYS A 1 82 ? -8.148 8.918 4.012 1.00 96.31 82 CYS A O 1
ATOM 650 N N . LYS A 1 83 ? -9.021 7.656 2.386 1.00 94.06 83 LYS A N 1
ATOM 651 C CA . LYS A 1 83 ? -10.393 8.156 2.453 1.00 94.06 83 LYS A CA 1
ATOM 652 C C . LYS A 1 83 ? -11.324 6.968 2.651 1.00 94.06 83 LYS A C 1
ATOM 654 O O . LYS A 1 83 ? -10.934 5.815 2.480 1.00 94.06 83 LYS A O 1
ATOM 659 N N . THR A 1 84 ? -12.593 7.241 2.940 1.00 88.56 84 THR A N 1
ATOM 660 C CA . THR A 1 84 ? -13.596 6.203 3.223 1.00 88.56 84 THR A CA 1
ATOM 661 C C . THR A 1 84 ? -13.603 5.062 2.201 1.00 88.56 84 THR A C 1
ATOM 663 O O . THR A 1 84 ? -13.681 3.912 2.607 1.00 88.56 84 THR A O 1
ATOM 666 N N . ASN A 1 85 ? -13.451 5.342 0.899 1.00 93.06 85 ASN A N 1
ATOM 667 C CA . ASN A 1 85 ? -13.541 4.329 -0.167 1.00 93.06 85 ASN A CA 1
ATOM 668 C C . ASN A 1 85 ? -12.288 4.211 -1.052 1.00 93.06 85 ASN A C 1
ATOM 670 O O . ASN A 1 85 ? -12.312 3.503 -2.060 1.00 93.06 85 ASN A O 1
ATOM 674 N N . SER A 1 86 ? -11.197 4.893 -0.710 1.00 96.06 86 SER A N 1
ATOM 675 C CA . SER A 1 86 ? -9.991 4.932 -1.542 1.00 96.06 86 SER A CA 1
ATOM 676 C C . SER A 1 86 ? -8.743 5.144 -0.703 1.00 96.06 86 SER A C 1
ATOM 678 O O . SER A 1 86 ? -8.825 5.733 0.371 1.00 96.06 86 SER A O 1
ATOM 680 N N . ALA A 1 87 ? -7.594 4.747 -1.229 1.00 97.25 87 ALA A N 1
ATOM 681 C CA . ALA A 1 87 ? -6.298 5.080 -0.661 1.00 97.25 87 ALA A CA 1
ATOM 682 C C . ALA A 1 87 ? -5.324 5.506 -1.764 1.00 97.25 87 ALA A C 1
ATOM 684 O O . ALA A 1 87 ? -5.479 5.105 -2.915 1.00 97.25 87 ALA A O 1
ATOM 685 N N . VAL A 1 88 ? -4.328 6.310 -1.421 1.00 98.12 88 VAL A N 1
ATOM 686 C CA . VAL A 1 88 ? -3.159 6.572 -2.258 1.00 98.12 88 VAL A CA 1
ATOM 687 C C . VAL A 1 88 ? -1.966 5.965 -1.546 1.00 98.12 88 VAL A C 1
ATOM 689 O O . VAL A 1 88 ? -1.598 6.414 -0.465 1.00 98.12 88 VAL A O 1
ATOM 692 N N . LEU A 1 89 ? -1.396 4.924 -2.141 1.00 97.25 89 LEU A N 1
ATOM 693 C CA . LEU A 1 89 ? -0.160 4.301 -1.683 1.00 97.25 89 LEU A CA 1
ATOM 694 C C . LEU A 1 89 ? 1.011 4.962 -2.403 1.00 97.25 89 LEU A C 1
ATOM 696 O O . LEU A 1 89 ? 1.015 4.982 -3.629 1.00 97.25 89 LEU A O 1
ATOM 700 N N . THR A 1 90 ? 2.016 5.425 -1.672 1.00 97.00 90 THR A N 1
ATOM 701 C CA . THR A 1 90 ? 3.255 5.964 -2.237 1.00 97.00 90 THR A CA 1
ATOM 702 C C . THR A 1 90 ? 4.429 5.094 -1.818 1.00 97.00 90 THR A C 1
ATOM 704 O O . THR A 1 90 ? 4.731 4.969 -0.628 1.00 97.00 90 THR A O 1
ATOM 707 N N . LEU A 1 91 ? 5.080 4.497 -2.817 1.00 93.06 91 LEU A N 1
ATOM 708 C CA . LEU A 1 91 ? 6.337 3.777 -2.667 1.00 93.06 91 LEU A CA 1
ATOM 709 C C . LEU A 1 91 ? 7.499 4.761 -2.832 1.00 93.06 91 LEU A C 1
ATOM 711 O O . LEU A 1 91 ? 7.501 5.516 -3.812 1.00 93.06 91 LEU A O 1
ATOM 715 N N . PRO A 1 92 ? 8.474 4.755 -1.911 1.00 92.25 92 PRO A N 1
ATOM 716 C CA . PRO A 1 92 ? 9.592 5.687 -1.942 1.00 92.25 92 PRO A CA 1
ATOM 717 C C . PRO A 1 92 ? 10.491 5.453 -3.163 1.00 92.25 92 PRO A C 1
ATOM 719 O O . PRO A 1 92 ? 10.484 4.387 -3.780 1.00 92.25 92 PRO A O 1
ATOM 722 N N . ALA A 1 93 ? 11.275 6.472 -3.514 1.00 89.75 93 ALA A N 1
ATOM 723 C CA . ALA A 1 93 ? 12.299 6.344 -4.544 1.00 89.75 93 ALA A CA 1
ATOM 724 C C . ALA A 1 93 ? 13.436 5.414 -4.084 1.00 89.75 93 ALA A C 1
ATOM 726 O O . ALA A 1 93 ? 13.831 5.434 -2.918 1.00 89.75 93 ALA A O 1
ATOM 727 N N . SER A 1 94 ? 14.001 4.664 -5.027 1.00 82.56 94 SER A N 1
ATOM 728 C CA . SER A 1 94 ? 15.246 3.911 -4.873 1.00 82.56 94 SER A CA 1
ATOM 729 C C . SER A 1 94 ? 16.328 4.471 -5.799 1.00 82.56 94 SER A C 1
ATOM 731 O O . SER A 1 94 ? 16.097 5.407 -6.565 1.00 82.56 94 SER A O 1
ATOM 733 N N . GLU A 1 95 ? 17.524 3.883 -5.765 1.00 78.88 95 GLU A N 1
ATOM 734 C CA . GLU A 1 95 ? 18.606 4.247 -6.688 1.00 78.88 95 GLU A CA 1
ATOM 735 C C . GLU A 1 95 ? 18.273 3.963 -8.169 1.00 78.88 95 GLU A C 1
ATOM 737 O O . GLU A 1 95 ? 18.851 4.589 -9.056 1.00 78.88 95 GLU A O 1
ATOM 742 N N . TYR A 1 96 ? 17.315 3.067 -8.446 1.00 78.38 96 TYR A N 1
ATOM 743 C CA . TYR A 1 96 ? 16.929 2.666 -9.808 1.00 78.38 96 TYR A CA 1
ATOM 744 C C . TYR A 1 96 ? 15.536 3.140 -10.230 1.00 78.38 96 TYR A C 1
ATOM 746 O O . TYR A 1 96 ? 15.223 3.125 -11.420 1.00 78.38 96 TYR A O 1
ATOM 754 N N . VAL A 1 97 ? 14.674 3.511 -9.282 1.00 81.94 97 VAL A N 1
ATOM 755 C CA . VAL A 1 97 ? 13.257 3.783 -9.546 1.00 81.94 97 VAL A CA 1
ATOM 756 C C . VAL A 1 97 ? 12.842 5.057 -8.826 1.00 81.94 97 VAL A C 1
ATOM 758 O O . VAL A 1 97 ? 13.100 5.218 -7.637 1.00 81.94 97 VAL A O 1
ATOM 761 N N . SER A 1 98 ? 12.174 5.968 -9.533 1.00 89.50 98 SER A N 1
ATOM 762 C CA . SER A 1 98 ? 11.589 7.154 -8.906 1.00 89.50 98 SER A CA 1
ATOM 763 C C . SER A 1 98 ? 10.479 6.775 -7.923 1.00 89.50 98 SER A C 1
ATOM 765 O O . SER A 1 98 ? 9.936 5.672 -7.971 1.00 89.50 98 SER A O 1
ATOM 767 N N . GLU A 1 99 ? 10.090 7.721 -7.071 1.00 94.00 99 GLU A N 1
ATOM 768 C CA . GLU A 1 99 ? 8.877 7.594 -6.261 1.00 94.00 99 GLU A CA 1
ATOM 769 C C . GLU A 1 99 ? 7.669 7.267 -7.161 1.00 94.00 99 GLU A C 1
ATOM 771 O O . GLU A 1 99 ? 7.558 7.782 -8.282 1.00 94.00 99 GLU A O 1
ATOM 776 N N . ARG A 1 100 ? 6.786 6.376 -6.695 1.00 92.75 100 ARG A N 1
ATOM 777 C CA . ARG A 1 100 ? 5.585 5.949 -7.430 1.00 92.75 100 ARG A CA 1
ATOM 778 C C . ARG A 1 100 ? 4.373 5.954 -6.515 1.00 92.75 100 ARG A C 1
ATOM 780 O O . ARG A 1 100 ? 4.432 5.414 -5.413 1.00 92.75 100 ARG A O 1
ATOM 787 N N . SER A 1 101 ? 3.260 6.485 -7.010 1.00 95.94 101 SER A N 1
ATOM 788 C CA . SER A 1 101 ? 1.994 6.531 -6.279 1.00 95.94 101 SER A CA 1
ATOM 789 C C . SER A 1 101 ? 0.895 5.768 -7.007 1.00 95.94 101 SER A C 1
ATOM 791 O O . SER A 1 101 ? 0.754 5.871 -8.224 1.00 95.94 101 SER A O 1
ATOM 793 N N . PHE A 1 102 ? 0.077 5.044 -6.248 1.00 95.56 102 PHE A N 1
ATOM 794 C CA . PHE A 1 102 ? -0.993 4.191 -6.751 1.00 95.56 102 PHE A CA 1
ATOM 795 C C . PHE A 1 102 ? -2.322 4.596 -6.123 1.00 95.56 102 PHE A C 1
ATOM 797 O O . PHE A 1 102 ? -2.486 4.561 -4.904 1.00 95.56 102 PHE A O 1
ATOM 804 N N . SER A 1 103 ? -3.287 4.970 -6.964 1.00 96.44 103 SER A N 1
ATOM 805 C CA . SER A 1 103 ? -4.652 5.278 -6.526 1.00 96.44 103 SER A CA 1
ATOM 806 C C . SER A 1 103 ? -5.459 3.991 -6.390 1.00 96.44 103 SER A C 1
ATOM 808 O O . SER A 1 103 ? -5.886 3.396 -7.376 1.00 96.44 103 SER A O 1
ATOM 810 N N . MET A 1 104 ? -5.666 3.554 -5.157 1.00 95.31 104 MET A N 1
ATOM 811 C CA . MET A 1 104 ? -6.293 2.286 -4.812 1.00 95.31 104 MET A CA 1
ATOM 812 C C . MET A 1 104 ? -7.769 2.478 -4.454 1.00 95.31 104 MET A C 1
ATOM 814 O O . MET A 1 104 ? -8.149 3.426 -3.761 1.00 95.31 104 MET A O 1
ATOM 818 N N . ARG A 1 105 ? -8.616 1.532 -4.862 1.00 93.69 105 ARG A N 1
ATOM 819 C CA . ARG A 1 105 ? -10.017 1.461 -4.422 1.00 93.69 105 ARG A CA 1
ATOM 820 C C . ARG A 1 105 ? -10.149 0.541 -3.218 1.00 93.69 105 ARG A C 1
ATOM 822 O O . ARG A 1 105 ? -9.506 -0.505 -3.177 1.00 93.69 105 ARG A O 1
ATOM 829 N N . ARG A 1 106 ? -11.026 0.878 -2.277 1.00 92.62 106 ARG A N 1
ATOM 830 C CA . ARG A 1 106 ? -11.414 -0.045 -1.205 1.00 92.62 106 ARG A CA 1
ATOM 831 C C . ARG A 1 106 ? -12.191 -1.228 -1.792 1.00 92.62 106 ARG A C 1
ATOM 833 O O . ARG A 1 106 ? -12.976 -1.061 -2.728 1.00 92.62 106 ARG A O 1
ATOM 840 N N . THR A 1 107 ? -11.982 -2.420 -1.247 1.00 88.50 107 THR A N 1
ATOM 841 C CA . THR A 1 107 ? -12.715 -3.632 -1.633 1.00 88.50 107 THR A CA 1
ATOM 842 C C . THR A 1 107 ? -13.509 -4.205 -0.463 1.00 88.50 107 THR A C 1
ATOM 844 O O . THR A 1 107 ? -13.166 -4.013 0.702 1.00 88.50 107 THR A O 1
ATOM 847 N N . THR A 1 108 ? -14.580 -4.926 -0.789 1.00 78.88 108 THR A N 1
ATOM 848 C CA . THR A 1 108 ? -15.299 -5.804 0.136 1.00 78.88 108 THR A CA 1
ATOM 849 C C . THR A 1 108 ? -14.843 -7.253 -0.079 1.00 78.88 108 THR A C 1
ATOM 851 O O . THR A 1 108 ? -14.635 -7.689 -1.218 1.00 78.88 108 THR A O 1
ATOM 854 N N . GLY A 1 109 ? -14.670 -8.000 1.015 1.00 71.44 109 GLY A N 1
ATOM 855 C CA . GLY A 1 109 ? -14.103 -9.358 0.999 1.00 71.44 109 GLY A CA 1
ATOM 85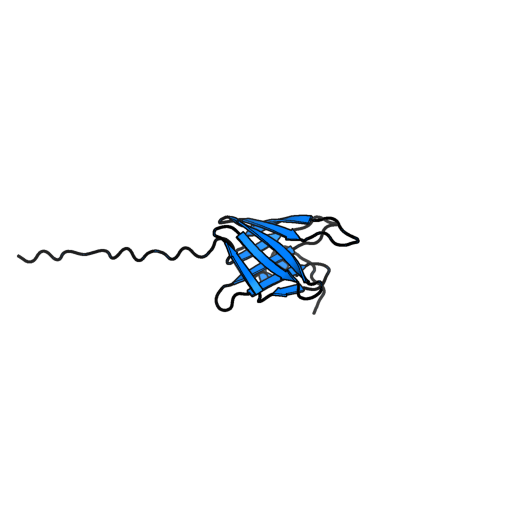6 C C . GLY A 1 109 ? -12.578 -9.379 1.143 1.00 71.44 109 GLY A C 1
ATOM 857 O O . GLY A 1 109 ? -11.958 -8.333 1.322 1.00 71.44 109 GLY A O 1
ATOM 858 N N . SER A 1 110 ? -11.972 -10.570 1.106 1.00 71.38 110 SER A N 1
ATOM 859 C CA . SER A 1 110 ? -10.520 -10.698 1.257 1.00 71.38 110 SER A CA 1
ATOM 860 C C . SER A 1 110 ? -9.783 -10.296 -0.025 1.00 71.38 110 SER A C 1
ATOM 862 O O . SER A 1 110 ? -10.287 -10.507 -1.128 1.00 71.38 110 SER A O 1
ATOM 864 N N . LEU A 1 111 ? -8.564 -9.766 0.103 1.00 69.62 111 LEU A N 1
ATOM 865 C CA . LEU A 1 111 ? -7.664 -9.501 -1.032 1.00 69.62 111 LEU A CA 1
ATOM 866 C C . LEU A 1 111 ? -7.475 -10.705 -1.970 1.00 69.62 111 LEU A C 1
ATOM 868 O O . LEU A 1 111 ? -7.433 -10.529 -3.183 1.00 69.62 111 LEU A O 1
ATOM 872 N N . TRP A 1 112 ? -7.458 -11.924 -1.431 1.00 65.50 112 TRP A N 1
ATOM 873 C CA . TRP A 1 112 ? -7.349 -13.169 -2.202 1.00 65.50 112 TRP A CA 1
ATOM 874 C C . TRP A 1 112 ? -8.618 -13.508 -2.996 1.00 65.50 112 TRP A C 1
ATOM 876 O O . TRP A 1 112 ? -8.557 -14.128 -4.056 1.00 65.50 112 TRP A O 1
ATOM 886 N N . ASP A 1 113 ? -9.786 -13.089 -2.510 1.00 66.44 113 ASP A N 1
ATOM 887 C CA . ASP A 1 113 ? -11.034 -13.217 -3.268 1.00 66.44 113 ASP A CA 1
ATOM 888 C C . ASP A 1 113 ? -11.107 -12.174 -4.387 1.00 66.44 113 ASP A C 1
ATOM 890 O O . ASP A 1 113 ? -11.723 -12.421 -5.426 1.00 66.44 113 ASP A O 1
ATOM 894 N N . VAL A 1 114 ? -10.468 -11.013 -4.195 1.00 61.66 114 VAL A N 1
ATOM 895 C CA . VAL A 1 114 ? -10.310 -10.016 -5.260 1.00 61.66 114 VAL A CA 1
ATOM 896 C C . VAL A 1 114 ? -9.407 -10.543 -6.359 1.00 61.66 114 VAL A C 1
ATOM 898 O O . VAL A 1 114 ? -9.778 -10.419 -7.518 1.00 61.66 114 VAL A O 1
ATOM 901 N N . ASP A 1 115 ? -8.286 -11.167 -6.013 1.00 64.69 115 ASP A N 1
ATOM 902 C CA . ASP A 1 115 ? -7.367 -11.787 -6.971 1.00 64.69 115 ASP A CA 1
ATOM 903 C C . ASP A 1 115 ? -8.107 -12.722 -7.948 1.00 64.69 115 ASP A C 1
ATOM 905 O O . ASP A 1 115 ? -8.123 -12.492 -9.162 1.00 64.69 115 ASP A O 1
ATOM 909 N N . LYS A 1 116 ? -8.873 -13.679 -7.407 1.00 62.75 116 LYS A N 1
ATOM 910 C CA . LYS A 1 116 ? -9.696 -14.611 -8.198 1.00 62.75 116 LYS A CA 1
ATOM 911 C C . LYS A 1 116 ? -10.801 -13.926 -9.006 1.00 62.75 116 LYS A C 1
ATOM 913 O O . LYS A 1 116 ? -11.090 -14.354 -10.121 1.00 62.75 116 LYS A O 1
ATOM 918 N N . ARG A 1 117 ? -11.457 -12.901 -8.448 1.00 62.47 117 ARG A N 1
ATOM 919 C CA . ARG A 1 117 ? -12.583 -12.199 -9.095 1.00 62.47 117 ARG A CA 1
ATOM 920 C C . ARG A 1 117 ? -12.129 -11.233 -10.188 1.00 62.47 117 ARG A C 1
ATOM 922 O O . ARG A 1 117 ? -12.824 -11.072 -11.186 1.00 62.47 117 ARG A O 1
ATOM 929 N N . GLU A 1 118 ? -10.998 -10.570 -9.989 1.00 59.31 118 GLU A N 1
ATOM 930 C CA . GLU A 1 118 ? -10.452 -9.560 -10.900 1.00 59.31 118 GLU A CA 1
ATOM 931 C C . GLU A 1 118 ? -9.476 -10.159 -11.922 1.00 59.31 118 GLU A C 1
ATOM 933 O O . GLU A 1 118 ? -9.088 -9.464 -12.865 1.00 59.31 118 GLU A O 1
ATOM 938 N N . GLY A 1 119 ? -9.124 -11.442 -11.772 1.00 56.38 119 GLY A N 1
ATOM 939 C CA . GLY A 1 119 ? -8.263 -12.181 -12.694 1.00 56.38 119 GLY A CA 1
ATOM 940 C C . GLY A 1 119 ? -6.797 -11.778 -12.582 1.00 56.38 119 GLY A C 1
ATOM 941 O O . GLY A 1 119 ? -6.105 -11.695 -13.597 1.00 56.38 119 GLY A O 1
ATOM 942 N N . TRP A 1 120 ? -6.339 -11.463 -11.371 1.00 60.72 120 TRP A N 1
ATOM 943 C CA . TRP A 1 120 ? -4.924 -11.226 -11.122 1.00 60.72 120 TRP A CA 1
ATOM 944 C C . TRP A 1 120 ? -4.196 -12.574 -11.211 1.00 60.72 120 TRP A C 1
ATOM 946 O O . TRP A 1 120 ? -4.626 -13.582 -10.660 1.00 60.72 120 TRP A O 1
ATOM 956 N N . ASN A 1 121 ? -3.137 -12.629 -12.016 1.00 52.47 121 ASN A N 1
ATOM 957 C CA . ASN A 1 121 ? -2.311 -13.825 -12.156 1.00 52.47 121 ASN A CA 1
ATOM 958 C C . ASN A 1 121 ? -1.150 -13.715 -11.169 1.00 52.47 121 ASN A C 1
ATOM 960 O O . ASN A 1 121 ? -0.032 -13.414 -11.580 1.00 52.47 121 ASN A O 1
ATOM 964 N N . LEU A 1 122 ? -1.412 -13.920 -9.877 1.00 51.66 122 LEU A N 1
ATOM 965 C CA . LEU A 1 122 ? -0.329 -14.062 -8.903 1.00 51.66 122 LEU A CA 1
ATOM 966 C C . LEU A 1 122 ? 0.513 -15.314 -9.227 1.00 51.66 122 LEU A C 1
ATOM 968 O O . LEU A 1 122 ? -0.041 -16.329 -9.675 1.00 51.66 122 LEU A O 1
ATOM 972 N N . PRO A 1 123 ? 1.843 -15.290 -9.015 1.00 43.19 123 PRO A N 1
ATOM 973 C CA . PRO A 1 123 ? 2.658 -16.492 -9.120 1.00 43.19 123 PRO A CA 1
ATOM 974 C C . PRO A 1 123 ? 2.129 -17.556 -8.150 1.00 43.19 123 PRO A C 1
ATOM 976 O O . PRO A 1 123 ? 1.859 -17.279 -6.983 1.00 43.19 123 PRO A O 1
ATOM 979 N N . LYS A 1 124 ? 1.941 -18.784 -8.651 1.00 44.44 124 LYS A N 1
ATOM 980 C CA . LYS A 1 124 ? 1.466 -19.911 -7.838 1.00 44.44 124 LYS A CA 1
ATOM 981 C C . LYS A 1 124 ? 2.459 -20.168 -6.700 1.00 44.44 124 LYS A C 1
ATOM 983 O O . LYS A 1 124 ? 3.637 -20.380 -6.981 1.00 44.44 124 LYS A O 1
ATOM 988 N N . HIS A 1 125 ? 1.964 -20.145 -5.462 1.00 48.38 125 HIS A N 1
ATOM 989 C CA . HIS A 1 125 ? 2.678 -20.637 -4.282 1.00 48.38 125 HIS A CA 1
ATOM 990 C C . HIS A 1 125 ? 3.016 -22.125 -4.410 1.00 48.38 125 HIS A C 1
ATOM 992 O O . HIS A 1 125 ? 2.166 -22.877 -4.949 1.00 48.38 125 HIS A O 1
#

Organism: NCBI:txid652676

Sequence (125 aa):
MSILSFLLALTPIEQAHPCIGDFVYRGGKDEVSIGLRIRTEPDVAELLFSDFGNVISNSIEWSIDRMQFIDNHDFSTVKVECKTNSAVLTLPASEYVSERSFSMRRTTGSLWDVDKREGWNLPKH

pLDDT: mean 81.68, std 15.5, range [41.0, 98.12]

Secondary structure (DSSP, 8-state):
-----------------TT-EEEEE---TTS--EEEEEETTTTEEEEEESSS-EEEES-EEEETTEEEEE-TTT--EEEEEEETTEEEEEEPP-SSS--EEEEEEEESS-HHHHHHHHT--PPP-